Protein AF-A0AAD9Q0C4-F1 (afdb_monomer_lite)

Organism: Acropora cervicornis (NCBI:txid6130)

Structure (mmCIF, N/CA/C/O backbone):
data_AF-A0AAD9Q0C4-F1
#
_entry.id   AF-A0AAD9Q0C4-F1
#
loop_
_atom_site.group_PDB
_atom_site.id
_atom_site.type_symbol
_atom_site.label_atom_id
_atom_site.label_alt_id
_atom_site.label_comp_id
_atom_site.label_asym_id
_atom_site.label_entity_id
_atom_site.label_seq_id
_atom_site.pdbx_PDB_ins_code
_atom_site.Cartn_x
_atom_site.Cartn_y
_atom_site.Cartn_z
_atom_site.occupancy
_atom_site.B_iso_or_equiv
_atom_site.auth_seq_id
_atom_site.auth_comp_id
_atom_site.auth_asym_id
_atom_site.auth_atom_id
_atom_site.pdbx_PDB_model_num
ATOM 1 N N . MET A 1 1 ? -3.197 3.616 22.977 1.00 50.38 1 MET A N 1
ATOM 2 C CA . MET A 1 1 ? -3.323 2.957 21.658 1.00 50.38 1 MET A CA 1
ATOM 3 C C . MET A 1 1 ? -4.594 3.461 20.999 1.00 50.38 1 MET A C 1
ATOM 5 O O . MET A 1 1 ? -5.631 3.455 21.653 1.00 50.38 1 MET A O 1
ATOM 9 N N . GLY A 1 2 ? -4.504 3.988 19.777 1.00 63.44 2 GLY A N 1
ATOM 10 C CA . GLY A 1 2 ? -5.682 4.423 19.022 1.00 63.44 2 GLY A CA 1
ATOM 11 C C . GLY A 1 2 ? -6.543 3.229 18.605 1.00 63.44 2 GLY A C 1
ATOM 12 O O . GLY A 1 2 ? -6.036 2.123 18.444 1.00 63.44 2 GLY A O 1
ATOM 13 N N . SER A 1 3 ? -7.851 3.437 18.451 1.00 87.12 3 SER A N 1
ATOM 14 C CA . SER A 1 3 ? -8.730 2.419 17.864 1.00 87.12 3 SER A CA 1
ATOM 15 C C . SER A 1 3 ? -8.379 2.214 16.386 1.00 87.12 3 SER A C 1
ATOM 17 O O . SER A 1 3 ? -8.189 3.198 15.671 1.00 87.12 3 SER A O 1
ATOM 19 N N . ILE A 1 4 ? -8.364 0.961 15.912 1.00 87.06 4 ILE A N 1
ATOM 20 C CA . ILE A 1 4 ? -8.174 0.605 14.490 1.00 87.06 4 ILE A CA 1
ATOM 21 C C . ILE A 1 4 ? -9.147 1.379 13.596 1.00 87.06 4 ILE A C 1
ATOM 23 O O . ILE A 1 4 ? -8.756 1.915 12.562 1.00 87.06 4 ILE A O 1
ATOM 27 N N . ALA A 1 5 ? -10.395 1.536 14.042 1.00 87.31 5 ALA A N 1
ATOM 28 C CA . ALA A 1 5 ? -11.401 2.292 13.307 1.00 87.31 5 ALA A CA 1
ATOM 29 C C . ALA A 1 5 ? -11.032 3.775 13.143 1.00 87.31 5 ALA A C 1
ATOM 31 O O . ALA A 1 5 ? -11.333 4.362 12.107 1.00 87.31 5 ALA A O 1
ATOM 32 N N . LYS A 1 6 ? -10.371 4.374 14.144 1.00 89.50 6 LYS A N 1
ATOM 33 C CA . LYS A 1 6 ? -9.888 5.755 14.057 1.00 89.50 6 LYS A CA 1
ATOM 34 C C . LYS A 1 6 ? -8.706 5.852 13.094 1.00 89.50 6 LYS A C 1
ATOM 36 O O . LYS A 1 6 ? -8.741 6.681 12.201 1.00 89.50 6 LYS A O 1
ATOM 41 N N . ALA A 1 7 ? -7.721 4.965 13.218 1.00 90.56 7 ALA A N 1
ATOM 42 C CA . ALA A 1 7 ? -6.550 4.973 12.344 1.00 90.56 7 ALA A CA 1
ATOM 43 C C . ALA A 1 7 ? -6.904 4.793 10.861 1.00 90.56 7 ALA A C 1
ATOM 45 O O . ALA A 1 7 ? -6.341 5.470 10.008 1.00 90.56 7 ALA A O 1
ATOM 46 N N . MET A 1 8 ? -7.874 3.929 10.548 1.00 90.19 8 MET A N 1
ATOM 47 C CA . MET A 1 8 ? -8.378 3.786 9.179 1.00 90.19 8 MET A CA 1
ATOM 48 C C . MET A 1 8 ? -9.077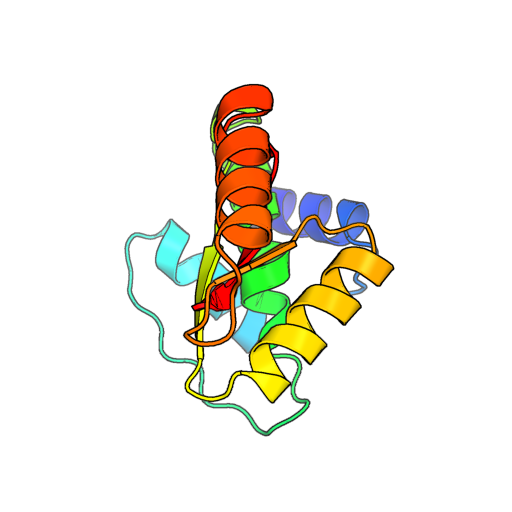 5.048 8.680 1.00 90.19 8 MET A C 1
ATOM 50 O O . MET A 1 8 ? -8.939 5.399 7.514 1.00 90.19 8 MET A O 1
ATOM 54 N N . LYS A 1 9 ? -9.831 5.728 9.549 1.00 90.50 9 LYS A N 1
ATOM 55 C CA . LYS A 1 9 ? -10.489 6.986 9.197 1.00 90.50 9 LYS A CA 1
ATOM 56 C C . LYS A 1 9 ? -9.457 8.078 8.905 1.00 90.50 9 LYS A C 1
ATOM 58 O O . LYS A 1 9 ? -9.539 8.712 7.860 1.00 90.50 9 LYS A O 1
ATOM 63 N N . ASP A 1 10 ? -8.468 8.227 9.779 1.00 89.94 10 ASP A N 1
ATOM 64 C CA . ASP A 1 10 ? -7.387 9.201 9.620 1.00 89.94 10 ASP A CA 1
ATOM 65 C C . ASP A 1 10 ? -6.584 8.909 8.329 1.00 89.94 10 ASP A C 1
ATOM 67 O O . ASP A 1 10 ? -6.292 9.814 7.548 1.00 89.94 10 ASP A O 1
ATOM 71 N N . ALA A 1 11 ? -6.334 7.628 8.024 1.00 88.50 11 ALA A N 1
ATOM 72 C CA . ALA A 1 11 ? -5.690 7.210 6.779 1.00 88.50 11 ALA A CA 1
ATOM 73 C C . ALA A 1 11 ? -6.528 7.534 5.525 1.00 88.50 11 ALA A C 1
ATOM 75 O O . ALA A 1 11 ? -5.971 7.941 4.503 1.00 88.50 11 ALA A O 1
ATOM 76 N N . LEU A 1 12 ? -7.855 7.354 5.573 1.00 89.81 12 LEU A N 1
ATOM 77 C CA . LEU A 1 12 ? -8.760 7.686 4.462 1.00 89.81 12 LEU A CA 1
ATOM 78 C C . LEU A 1 12 ? -8.741 9.189 4.163 1.00 89.81 12 LEU A C 1
ATOM 80 O O . LEU A 1 12 ? -8.645 9.582 3.000 1.00 89.81 12 LEU A O 1
ATOM 84 N N . GLU A 1 13 ? -8.754 10.015 5.211 1.00 87.06 13 GLU A N 1
ATOM 85 C CA . GLU A 1 13 ? -8.641 11.472 5.101 1.00 87.06 13 GLU A CA 1
ATOM 86 C C . GLU A 1 13 ? -7.288 11.880 4.493 1.00 87.06 13 GLU A C 1
ATOM 88 O O . GLU A 1 13 ? -7.251 12.677 3.556 1.00 87.06 13 GLU A O 1
ATOM 93 N N . ALA A 1 14 ? -6.182 11.274 4.941 1.00 82.25 14 ALA A N 1
ATOM 94 C CA . ALA A 1 14 ? -4.837 11.566 4.436 1.00 82.25 14 ALA A CA 1
ATOM 95 C C . ALA A 1 14 ? -4.616 11.165 2.963 1.00 82.25 14 ALA A C 1
ATOM 97 O O . ALA A 1 14 ? -3.756 11.728 2.287 1.00 82.25 14 ALA A O 1
ATOM 98 N N . THR A 1 15 ? -5.373 10.186 2.464 1.00 78.69 15 THR A N 1
ATOM 99 C CA . THR A 1 15 ? -5.232 9.627 1.105 1.00 78.69 15 THR A CA 1
ATOM 100 C C . THR A 1 15 ? -6.345 10.060 0.144 1.00 78.69 15 THR A C 1
ATOM 102 O O . THR A 1 15 ? -6.354 9.642 -1.022 1.00 78.69 15 THR A O 1
ATOM 105 N N . CYS A 1 16 ? -7.265 10.913 0.610 1.00 82.50 16 CYS A N 1
ATOM 106 C CA . CYS A 1 16 ? -8.436 11.395 -0.127 1.00 82.50 16 CYS A CA 1
ATOM 107 C C . CYS A 1 16 ? -9.347 10.267 -0.643 1.00 82.50 16 CYS A C 1
ATOM 109 O O . CYS A 1 16 ? -9.931 10.370 -1.725 1.00 82.50 16 CYS A O 1
ATOM 111 N N . TYR A 1 17 ? -9.465 9.182 0.120 1.00 84.19 17 TYR A N 1
ATOM 112 C CA . TYR A 1 17 ? -10.387 8.088 -0.164 1.00 84.19 17 TYR A CA 1
ATOM 113 C C . TYR A 1 17 ? -11.694 8.254 0.618 1.00 84.19 17 TYR A C 1
ATOM 115 O O . TYR A 1 17 ? -11.696 8.751 1.738 1.00 84.19 17 TYR A O 1
ATOM 123 N N . SER A 1 18 ? -12.820 7.843 0.027 1.00 85.50 18 SER A N 1
ATOM 124 C CA . SER A 1 18 ? -14.143 8.056 0.627 1.00 85.50 18 SER A CA 1
ATOM 125 C C . SER A 1 18 ? -14.429 7.092 1.778 1.00 85.50 18 SER A C 1
ATOM 127 O O . SER A 1 18 ? -14.661 7.510 2.907 1.00 85.50 18 SER A O 1
ATOM 129 N N . GLU A 1 19 ? -14.424 5.793 1.491 1.00 88.12 19 GLU A N 1
ATOM 130 C CA . GLU A 1 19 ? -14.756 4.743 2.449 1.00 88.12 19 GLU A CA 1
ATOM 131 C C . GLU A 1 19 ? -14.183 3.396 2.007 1.00 88.12 19 GLU A C 1
ATOM 133 O O . GLU A 1 19 ? -13.935 3.158 0.822 1.00 88.12 19 GLU A O 1
ATOM 138 N N . LEU A 1 20 ? -13.990 2.507 2.980 1.00 88.31 20 LEU A N 1
ATOM 139 C CA . LEU A 1 20 ? -13.630 1.115 2.741 1.00 88.31 20 LEU A CA 1
ATOM 140 C C . LEU A 1 20 ? -14.886 0.255 2.697 1.00 88.31 20 LEU A C 1
ATOM 142 O O . LEU A 1 20 ? -15.738 0.337 3.582 1.00 88.31 20 LEU A O 1
ATOM 146 N N . ARG A 1 21 ? -14.928 -0.654 1.730 1.00 90.69 21 ARG A N 1
ATOM 147 C CA . ARG A 1 21 ? -15.834 -1.802 1.756 1.00 90.69 21 ARG A CA 1
ATOM 148 C C . ARG A 1 21 ? -15.425 -2.771 2.867 1.00 90.69 21 ARG A C 1
ATOM 150 O O . ARG A 1 21 ? -14.270 -2.800 3.301 1.00 90.69 21 ARG A O 1
ATOM 157 N N . ASP A 1 22 ? -16.360 -3.612 3.295 1.00 89.69 22 ASP A N 1
ATOM 158 C CA . ASP A 1 22 ? -16.138 -4.568 4.386 1.00 89.69 22 ASP A CA 1
ATOM 159 C C . ASP A 1 22 ? -14.988 -5.549 4.121 1.00 89.69 22 ASP A C 1
ATOM 161 O O . ASP A 1 22 ? -14.227 -5.881 5.029 1.00 89.69 22 ASP A O 1
ATOM 165 N N . ASP A 1 23 ? -14.848 -6.025 2.886 1.00 89.94 23 ASP A N 1
ATOM 166 C CA . ASP A 1 23 ? -13.771 -6.927 2.474 1.00 89.94 23 ASP A CA 1
ATOM 167 C C . ASP A 1 23 ? -12.401 -6.235 2.519 1.00 89.94 23 ASP A C 1
ATOM 169 O O . ASP A 1 23 ? -11.427 -6.809 3.010 1.00 89.94 23 ASP A O 1
ATOM 173 N N . GLN A 1 24 ? -12.333 -4.977 2.083 1.00 91.56 24 GLN A N 1
ATOM 174 C CA . GLN A 1 24 ? -11.123 -4.158 2.144 1.00 91.56 24 GLN A CA 1
ATOM 175 C C . GLN A 1 24 ? -10.707 -3.872 3.590 1.00 91.56 24 GLN A C 1
ATOM 177 O O . GLN A 1 24 ? -9.543 -4.055 3.944 1.00 91.56 24 GLN A O 1
ATOM 182 N N . ARG A 1 25 ? -11.665 -3.493 4.446 1.00 91.56 25 ARG A N 1
ATOM 183 C CA . ARG A 1 25 ? -11.438 -3.271 5.880 1.00 91.56 25 ARG A CA 1
ATOM 184 C C . ARG A 1 25 ? -10.873 -4.525 6.546 1.00 91.56 25 ARG A C 1
ATOM 186 O O . ARG A 1 25 ? -9.804 -4.461 7.146 1.00 91.56 25 ARG A O 1
ATOM 193 N N . LYS A 1 26 ? -11.532 -5.675 6.375 1.00 91.31 26 LYS A N 1
ATOM 194 C CA . LYS A 1 26 ? -11.076 -6.960 6.937 1.00 91.31 26 LYS A CA 1
ATOM 195 C C . LYS A 1 26 ? -9.676 -7.344 6.454 1.00 91.31 26 LYS A C 1
ATOM 197 O O . LYS A 1 26 ? -8.900 -7.910 7.218 1.00 91.31 26 LYS A O 1
ATOM 202 N N . THR A 1 27 ? -9.348 -7.008 5.206 1.00 92.56 27 THR A N 1
ATOM 203 C CA . THR A 1 27 ? -8.018 -7.248 4.628 1.00 92.56 27 THR A CA 1
ATOM 204 C C . THR A 1 27 ? -6.929 -6.434 5.329 1.00 92.56 27 THR A C 1
ATOM 206 O O . THR A 1 27 ? -5.835 -6.945 5.527 1.00 92.56 27 THR A O 1
ATOM 209 N N . ILE A 1 28 ? -7.217 -5.203 5.758 1.00 91.50 28 ILE A N 1
ATOM 210 C CA . ILE A 1 28 ? -6.255 -4.376 6.505 1.00 91.50 28 ILE A CA 1
ATOM 211 C C . ILE A 1 28 ? -6.213 -4.779 7.995 1.00 91.50 28 ILE A C 1
ATOM 213 O O . ILE A 1 28 ? -5.152 -4.754 8.615 1.00 91.50 28 ILE A O 1
ATOM 217 N N . GLU A 1 29 ? -7.345 -5.188 8.580 1.00 91.75 29 GLU A N 1
ATOM 218 C CA . GLU A 1 29 ? -7.444 -5.593 9.996 1.00 91.75 29 GLU A CA 1
ATOM 219 C C . GLU A 1 29 ? -6.735 -6.917 10.315 1.00 91.75 29 GLU A C 1
ATOM 221 O O . GLU A 1 29 ? -6.218 -7.094 11.423 1.00 91.75 29 GLU A O 1
ATOM 226 N N . ALA A 1 30 ? -6.710 -7.861 9.371 1.00 92.25 30 ALA A N 1
ATOM 227 C CA . ALA A 1 30 ? -6.129 -9.181 9.600 1.00 92.25 30 ALA A CA 1
ATOM 228 C C . ALA A 1 30 ? -4.618 -9.122 9.927 1.00 92.25 30 ALA A C 1
ATOM 230 O O . ALA A 1 30 ? -4.246 -9.621 10.996 1.00 92.25 30 ALA A O 1
ATOM 231 N N . PRO A 1 31 ? -3.764 -8.433 9.139 1.00 88.75 31 PRO A N 1
ATOM 232 C CA . PRO A 1 31 ? -2.348 -8.262 9.468 1.00 88.75 31 PRO A CA 1
ATOM 233 C C . PRO A 1 31 ? -2.102 -7.536 10.797 1.00 88.75 31 PRO A C 1
ATOM 235 O O . PRO A 1 31 ? -1.189 -7.902 11.534 1.00 88.75 31 PRO A O 1
ATOM 238 N N . LEU A 1 32 ? -2.951 -6.565 11.163 1.00 86.25 32 LEU A N 1
ATOM 239 C CA . LEU A 1 32 ? -2.882 -5.879 12.466 1.00 86.25 32 LEU A CA 1
ATOM 240 C C . LEU A 1 32 ? -3.126 -6.824 13.651 1.00 86.25 32 LEU A C 1
ATOM 242 O O . LEU A 1 32 ? -2.698 -6.549 14.769 1.00 86.25 32 LEU A O 1
ATOM 246 N N . SER A 1 33 ? -3.807 -7.943 13.402 1.00 87.25 33 SER A N 1
ATOM 247 C CA . SER A 1 33 ? -4.071 -9.000 14.379 1.00 87.25 33 SER A CA 1
ATOM 248 C C . SER A 1 33 ? -3.087 -10.173 14.271 1.00 87.25 33 SER A C 1
ATOM 250 O O . SER A 1 33 ? -3.334 -11.218 14.874 1.00 87.25 33 SER A O 1
ATOM 252 N N . GLY A 1 34 ? -2.017 -10.041 13.477 1.00 87.94 34 GLY A N 1
ATOM 253 C CA . GLY A 1 34 ? -1.053 -11.114 13.217 1.00 87.94 34 GLY A CA 1
ATOM 254 C C . GLY A 1 34 ? -1.628 -12.280 12.407 1.00 87.94 34 GLY A C 1
ATOM 255 O O . GLY A 1 34 ? -1.181 -13.411 12.576 1.00 87.94 34 GLY A O 1
ATOM 256 N N . LYS A 1 35 ? -2.655 -12.033 11.583 1.00 92.50 35 LYS A N 1
ATOM 257 C CA . LYS A 1 35 ? -3.315 -13.051 10.755 1.00 92.50 35 LYS A CA 1
ATOM 258 C C . LYS A 1 35 ? -3.064 -12.806 9.274 1.00 92.50 35 LYS A C 1
ATOM 260 O O . LYS A 1 35 ? -3.165 -11.674 8.803 1.00 92.50 35 LYS A O 1
ATOM 265 N N . ASP A 1 36 ? -2.864 -13.893 8.541 1.00 92.38 36 ASP A N 1
ATOM 266 C CA . ASP A 1 36 ? -2.865 -13.870 7.083 1.00 92.38 36 ASP A CA 1
ATOM 267 C C . ASP A 1 36 ? -4.285 -13.683 6.538 1.00 92.38 36 ASP A C 1
ATOM 269 O O . ASP A 1 36 ? -5.278 -14.091 7.151 1.00 92.38 36 ASP A O 1
ATOM 273 N N . VAL A 1 37 ? -4.385 -13.078 5.355 1.00 91.25 37 VAL A N 1
ATOM 274 C CA . VAL A 1 37 ? -5.661 -12.839 4.681 1.00 91.25 37 VAL A CA 1
ATOM 275 C C . VAL A 1 37 ? -5.566 -13.130 3.194 1.00 91.25 37 VAL A C 1
ATOM 277 O O . VAL A 1 37 ? -4.617 -12.745 2.517 1.00 91.25 37 VAL A O 1
ATOM 280 N N . PHE A 1 38 ? -6.602 -13.784 2.675 1.00 91.19 38 PHE A N 1
ATOM 281 C CA . PHE A 1 38 ? -6.798 -13.981 1.249 1.00 91.19 38 PHE A CA 1
ATOM 282 C C . PHE A 1 38 ? -8.036 -13.212 0.791 1.00 91.19 38 PHE A C 1
ATOM 284 O O . PHE A 1 38 ? -9.162 -13.526 1.179 1.00 91.19 38 PHE A O 1
ATOM 291 N N . MET A 1 39 ? -7.831 -12.203 -0.056 1.00 88.25 39 MET A N 1
ATOM 292 C CA . MET A 1 39 ? -8.912 -11.405 -0.628 1.00 88.25 39 MET A CA 1
ATOM 293 C C . MET A 1 39 ? -9.201 -11.864 -2.060 1.00 88.25 39 MET A C 1
ATOM 295 O O . MET A 1 39 ? -8.477 -11.515 -2.997 1.00 88.25 39 MET A O 1
ATOM 299 N N . SER A 1 40 ? -10.320 -12.561 -2.263 1.00 88.12 40 SER A N 1
ATOM 300 C CA . SER A 1 40 ? -10.871 -12.828 -3.599 1.00 88.12 40 SER A CA 1
ATOM 301 C C . SER A 1 40 ? -11.915 -11.773 -3.955 1.00 88.12 40 SER A C 1
ATOM 303 O O . SER A 1 40 ? -12.833 -11.515 -3.190 1.00 88.12 40 SER A O 1
ATOM 305 N N . ALA A 1 41 ? -11.735 -11.105 -5.092 1.00 83.31 41 ALA A N 1
ATOM 306 C CA . ALA A 1 41 ? -12.615 -10.038 -5.564 1.00 83.31 41 ALA A CA 1
ATOM 307 C C . ALA A 1 41 ? -12.397 -9.846 -7.074 1.00 83.31 41 ALA A C 1
ATOM 309 O O . ALA A 1 41 ? -11.297 -10.131 -7.556 1.00 83.31 41 ALA A O 1
ATOM 310 N N . PRO A 1 42 ? -13.391 -9.350 -7.822 1.00 81.25 42 PRO A N 1
ATOM 311 C CA . PRO A 1 42 ? -13.231 -9.061 -9.243 1.00 81.25 42 PRO A CA 1
ATOM 312 C C . PRO A 1 42 ? -12.136 -8.021 -9.520 1.00 81.25 42 PRO A C 1
ATOM 314 O O . PRO A 1 42 ? -11.823 -7.172 -8.678 1.00 81.25 42 PRO A O 1
ATOM 317 N N . THR A 1 43 ? -11.590 -8.027 -10.736 1.00 73.94 43 THR A N 1
ATOM 318 C CA . THR A 1 43 ? -10.775 -6.912 -11.240 1.00 73.94 43 THR A CA 1
ATOM 319 C C . THR A 1 43 ? -11.565 -5.608 -11.098 1.00 73.94 43 THR A C 1
ATOM 321 O O . THR A 1 43 ? -12.780 -5.598 -11.287 1.00 73.94 43 THR A O 1
ATOM 324 N N . ARG A 1 44 ? -10.894 -4.503 -10.742 1.00 70.31 44 ARG A N 1
ATOM 325 C CA . ARG A 1 44 ? -11.521 -3.187 -10.488 1.00 70.31 44 ARG A CA 1
ATOM 326 C C . ARG A 1 44 ? -12.400 -3.107 -9.223 1.00 70.31 44 ARG A C 1
ATOM 328 O O . ARG A 1 44 ? -12.940 -2.047 -8.936 1.00 70.31 44 ARG A O 1
ATOM 335 N N . ALA A 1 45 ? -12.470 -4.152 -8.392 1.00 75.94 45 ALA A N 1
ATOM 336 C CA . ALA A 1 45 ? -13.162 -4.095 -7.095 1.00 75.94 45 ALA A CA 1
ATOM 337 C C . ALA A 1 45 ? -12.439 -3.250 -6.023 1.00 75.94 45 ALA A C 1
ATOM 339 O O . ALA A 1 45 ? -12.886 -3.201 -4.882 1.00 75.94 45 ALA A O 1
ATOM 340 N N . GLY A 1 46 ? -11.329 -2.592 -6.374 1.00 76.19 46 GLY A N 1
ATOM 341 C CA . GLY A 1 46 ? -10.558 -1.773 -5.442 1.00 76.19 46 GLY A CA 1
ATOM 342 C C . GLY A 1 46 ? -9.649 -2.592 -4.530 1.00 76.19 46 GLY A C 1
ATOM 343 O O . GLY A 1 46 ? -9.425 -2.196 -3.395 1.00 76.19 46 GLY A O 1
ATOM 344 N N . LYS A 1 47 ? -9.116 -3.728 -4.999 1.00 82.69 47 LYS A N 1
ATOM 345 C CA . LYS A 1 47 ? -8.090 -4.481 -4.254 1.00 82.69 47 LYS A CA 1
ATOM 346 C C . LYS A 1 47 ? -6.885 -3.612 -3.913 1.00 82.69 47 LYS A C 1
ATOM 348 O O . LYS A 1 47 ? -6.367 -3.719 -2.817 1.00 82.69 47 LYS A O 1
ATOM 353 N N . SER A 1 48 ? -6.483 -2.730 -4.828 1.00 82.56 48 SER A N 1
ATOM 354 C CA . SER A 1 48 ? -5.302 -1.892 -4.634 1.00 82.56 48 SER A CA 1
ATOM 355 C C . SER A 1 48 ? -5.399 -0.947 -3.449 1.00 82.56 48 SER A C 1
ATOM 357 O O . SER A 1 48 ? -4.428 -0.752 -2.729 1.00 82.56 48 SER A O 1
ATOM 359 N N . LEU A 1 49 ? -6.612 -0.481 -3.155 1.00 85.81 49 LEU A N 1
ATOM 360 C CA . LEU A 1 49 ? -6.879 0.377 -2.009 1.00 85.81 49 LEU A CA 1
ATOM 361 C C . LEU A 1 49 ? -6.368 -0.221 -0.686 1.00 85.81 49 LEU A C 1
ATOM 363 O O . LEU A 1 49 ? -5.942 0.528 0.187 1.00 85.81 49 LEU A O 1
ATOM 367 N N . THR A 1 50 ? -6.381 -1.550 -0.523 1.00 87.88 50 THR A N 1
ATOM 368 C CA . THR A 1 50 ? -5.979 -2.173 0.747 1.00 87.88 50 THR A CA 1
ATOM 369 C C . THR A 1 50 ? -4.488 -2.022 1.014 1.00 87.88 50 THR A C 1
ATOM 371 O O . THR A 1 50 ? -4.117 -1.598 2.105 1.00 87.88 50 THR A O 1
ATOM 374 N N . PHE A 1 51 ? -3.631 -2.298 0.028 1.00 82.69 51 PHE A N 1
ATOM 375 C CA . PHE A 1 51 ? -2.183 -2.136 0.179 1.00 82.69 51 PHE A CA 1
ATOM 376 C C . PHE A 1 51 ? -1.735 -0.674 0.131 1.00 82.69 51 PHE A C 1
ATOM 378 O O . PHE A 1 51 ? -0.701 -0.333 0.695 1.00 82.69 51 PHE A O 1
ATOM 385 N N . GLU A 1 52 ? -2.523 0.198 -0.494 1.00 84.81 52 GLU A N 1
ATOM 386 C CA . GLU A 1 52 ? -2.268 1.638 -0.504 1.00 84.81 52 GLU A CA 1
ATOM 387 C C . GLU A 1 52 ? -2.559 2.299 0.844 1.00 84.81 52 GLU A C 1
ATOM 389 O O . GLU A 1 52 ? -1.806 3.165 1.280 1.00 84.81 52 GLU A O 1
ATOM 394 N N . LEU A 1 53 ? -3.644 1.895 1.512 1.00 87.75 53 LEU A N 1
ATOM 395 C CA . LEU A 1 53 ? -4.087 2.488 2.776 1.00 87.75 53 LEU A CA 1
ATOM 396 C C . LEU A 1 53 ? -3.434 1.839 4.006 1.00 87.75 53 LEU A C 1
ATOM 398 O O . LEU A 1 53 ? -3.289 2.484 5.049 1.00 87.75 53 LEU A O 1
ATOM 402 N N . ALA A 1 54 ? -3.037 0.568 3.899 1.00 88.69 54 ALA A N 1
ATOM 403 C CA . ALA A 1 54 ? -2.387 -0.173 4.975 1.00 88.69 54 ALA A CA 1
ATOM 404 C C . ALA A 1 54 ? -1.202 0.570 5.625 1.00 88.69 54 ALA A C 1
ATOM 406 O O . ALA A 1 54 ? -1.248 0.729 6.844 1.00 88.69 54 ALA A O 1
ATOM 407 N N . PRO A 1 55 ? -0.189 1.097 4.904 1.00 87.12 55 PRO A N 1
ATOM 408 C CA . PRO A 1 55 ? 0.970 1.713 5.554 1.00 87.12 55 PRO A CA 1
ATOM 409 C C . PRO A 1 55 ? 0.575 2.936 6.395 1.00 87.12 55 PRO A C 1
ATOM 411 O O . PRO A 1 55 ? 1.034 3.082 7.523 1.00 87.12 55 PRO A O 1
ATOM 414 N N . TYR A 1 56 ? -0.368 3.752 5.917 1.00 86.50 56 TYR A N 1
ATOM 415 C CA . TYR A 1 56 ? -0.901 4.889 6.675 1.00 86.50 56 TYR A CA 1
ATOM 416 C C . TYR A 1 56 ? -1.673 4.440 7.919 1.00 86.50 56 TYR A C 1
ATOM 418 O O . TYR A 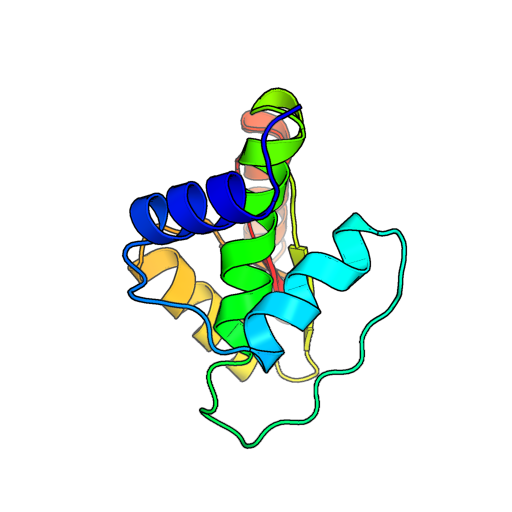1 56 ? -1.515 5.010 8.995 1.00 86.50 56 TYR A O 1
ATOM 426 N N . THR A 1 57 ? -2.480 3.383 7.798 1.00 89.00 57 THR A N 1
ATOM 427 C CA . THR A 1 57 ? -3.223 2.822 8.938 1.00 89.00 57 THR A CA 1
ATOM 428 C C . THR A 1 57 ? -2.267 2.313 10.021 1.00 89.00 57 THR A C 1
ATOM 430 O O . THR A 1 57 ? -2.503 2.534 11.209 1.00 89.00 57 THR A O 1
ATOM 433 N N . PHE A 1 58 ? -1.173 1.661 9.623 1.00 88.44 58 PHE A N 1
ATOM 434 C CA . PHE A 1 58 ? -0.136 1.188 10.539 1.00 88.44 58 PHE A CA 1
ATOM 435 C C . PHE A 1 58 ? 0.611 2.358 11.196 1.00 88.44 58 PHE A C 1
ATOM 437 O O . PHE A 1 58 ? 0.736 2.369 12.420 1.00 88.44 58 PHE A O 1
ATOM 444 N N . ASP A 1 59 ? 1.015 3.375 10.430 1.00 86.06 59 ASP A N 1
ATOM 445 C CA . ASP A 1 59 ? 1.662 4.584 10.964 1.00 86.06 59 ASP A CA 1
ATOM 446 C C . ASP A 1 59 ? 0.769 5.286 12.010 1.00 86.06 59 ASP A C 1
ATOM 448 O O . ASP A 1 59 ? 1.237 5.658 13.086 1.00 86.06 59 ASP A O 1
ATOM 452 N N . HIS A 1 60 ? -0.544 5.392 11.774 1.00 85.94 60 HIS A N 1
ATOM 453 C CA . HIS A 1 60 ? -1.475 5.972 12.752 1.00 85.94 60 HIS A CA 1
ATOM 454 C C . HIS A 1 60 ? -1.655 5.123 14.025 1.00 85.94 60 HIS A C 1
ATOM 456 O O . HIS A 1 60 ? -1.945 5.671 15.093 1.00 85.94 60 HIS A O 1
ATOM 462 N N . LEU A 1 61 ? -1.505 3.796 13.945 1.00 85.25 61 LEU A N 1
ATOM 463 C CA . LEU A 1 61 ? -1.672 2.895 15.094 1.00 85.25 61 LEU A CA 1
ATOM 464 C C . LEU A 1 61 ? -0.419 2.767 15.952 1.00 85.25 61 LEU A C 1
ATOM 466 O O . LEU A 1 61 ? -0.517 2.756 17.183 1.00 85.25 61 LEU A O 1
ATOM 470 N N . PHE A 1 62 ? 0.735 2.656 15.303 1.00 83.44 62 PHE A N 1
ATOM 471 C CA . PHE A 1 62 ? 2.017 2.387 15.948 1.00 83.44 62 PHE A CA 1
ATOM 472 C C . PHE A 1 62 ? 2.880 3.651 16.103 1.00 83.44 62 PHE A C 1
ATOM 474 O O . PHE A 1 62 ? 3.921 3.604 16.757 1.00 83.44 62 PHE A O 1
ATOM 481 N N . GLY A 1 63 ? 2.410 4.790 15.583 1.00 78.00 63 GLY A N 1
ATOM 482 C CA . GLY A 1 63 ? 3.082 6.088 15.603 1.00 78.00 63 GLY A CA 1
ATOM 483 C C . GLY A 1 63 ? 3.891 6.343 14.330 1.00 78.00 63 GLY A C 1
ATOM 484 O O . GLY A 1 63 ? 4.342 5.410 13.671 1.00 78.00 63 GLY A O 1
ATOM 485 N N . GLU A 1 64 ? 4.136 7.619 14.012 1.00 66.75 64 GLU A N 1
ATOM 486 C CA . GLU A 1 64 ? 4.864 8.040 12.796 1.00 66.75 64 GLU A CA 1
ATOM 487 C C . GLU A 1 64 ? 6.299 7.489 12.712 1.00 66.75 64 GLU A C 1
ATOM 489 O O . GLU A 1 64 ? 6.881 7.423 11.634 1.00 66.75 64 GLU A O 1
ATOM 494 N N . ALA A 1 65 ? 6.866 7.037 13.834 1.00 64.44 65 ALA A N 1
ATOM 495 C CA . ALA A 1 65 ? 8.159 6.360 13.863 1.00 64.44 65 ALA A CA 1
ATOM 496 C C . ALA A 1 65 ? 8.130 4.950 13.236 1.00 64.44 65 ALA A C 1
ATOM 498 O O . ALA A 1 65 ? 9.192 4.408 12.933 1.00 64.44 65 ALA A O 1
ATOM 499 N N . CYS A 1 66 ? 6.945 4.352 13.050 1.00 71.25 66 CYS A N 1
ATOM 500 C CA . CYS A 1 66 ? 6.786 3.003 12.507 1.00 71.25 66 CYS A CA 1
ATOM 501 C C . CYS A 1 66 ? 7.219 2.921 11.037 1.00 71.25 66 CYS A C 1
ATOM 503 O O . CYS A 1 66 ? 7.810 1.915 10.649 1.00 71.25 66 CYS A O 1
ATOM 505 N N . ASN A 1 67 ? 7.003 3.993 10.259 1.00 77.38 67 ASN A N 1
ATOM 506 C CA . ASN A 1 67 ? 7.373 4.090 8.845 1.00 77.38 67 ASN A CA 1
ATOM 507 C C . ASN A 1 67 ? 7.006 2.825 8.061 1.00 77.38 67 ASN A C 1
ATOM 509 O O . ASN A 1 67 ? 7.850 2.222 7.396 1.00 77.38 67 ASN A O 1
ATOM 513 N N . ALA A 1 68 ? 5.747 2.411 8.179 1.00 83.19 68 ALA A N 1
ATOM 514 C CA . ALA A 1 68 ? 5.258 1.189 7.577 1.00 83.19 68 ALA A CA 1
ATOM 515 C C . ALA A 1 68 ? 5.359 1.240 6.047 1.00 83.19 68 ALA A C 1
ATOM 517 O O . ALA A 1 68 ? 5.131 2.272 5.404 1.00 83.19 68 ALA A O 1
ATOM 518 N N . ILE A 1 69 ? 5.670 0.080 5.471 1.00 83.94 69 ILE A N 1
ATOM 519 C CA . ILE A 1 69 ? 5.794 -0.132 4.030 1.00 83.94 69 ILE A CA 1
ATOM 520 C C . ILE A 1 69 ? 4.978 -1.346 3.655 1.00 83.94 69 ILE A C 1
ATOM 522 O O . ILE A 1 69 ? 4.913 -2.319 4.408 1.00 83.94 69 ILE A O 1
ATOM 526 N N . VAL A 1 70 ? 4.424 -1.315 2.450 1.00 86.81 70 VAL A N 1
ATOM 527 C CA . VAL A 1 70 ? 3.877 -2.508 1.822 1.00 86.81 70 VAL A CA 1
ATOM 528 C C . VAL A 1 70 ? 4.732 -2.920 0.634 1.00 86.81 70 VA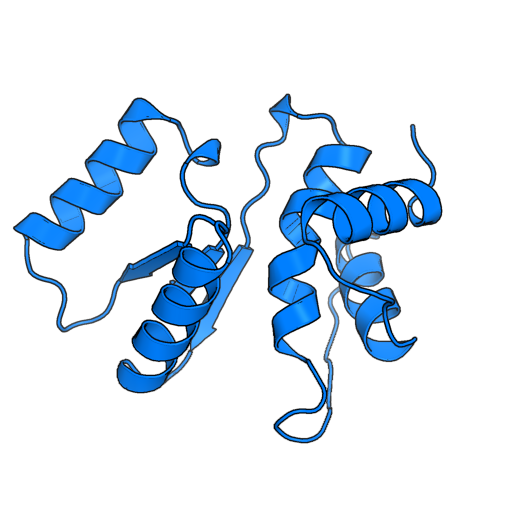L A C 1
ATOM 530 O O . VAL A 1 70 ? 4.996 -2.127 -0.271 1.00 86.81 70 VAL A O 1
ATOM 533 N N . PHE A 1 71 ? 5.147 -4.183 0.650 1.00 86.56 71 PHE A N 1
ATOM 534 C CA . PHE A 1 71 ? 5.793 -4.843 -0.474 1.00 86.56 71 PHE A CA 1
ATOM 535 C C . PHE A 1 71 ? 4.727 -5.585 -1.285 1.00 86.56 71 PHE A C 1
ATOM 537 O O . PHE A 1 71 ? 3.998 -6.423 -0.754 1.00 86.56 71 PHE A O 1
ATOM 544 N N . VAL A 1 72 ? 4.608 -5.244 -2.562 1.00 87.25 72 VAL A N 1
ATOM 545 C CA . VAL A 1 72 ? 3.599 -5.749 -3.490 1.00 87.25 72 VAL A CA 1
ATOM 546 C C . VAL A 1 72 ? 4.313 -6.568 -4.554 1.00 87.25 72 VAL A C 1
ATOM 548 O O . VAL A 1 72 ? 5.027 -6.017 -5.382 1.00 87.25 72 VAL A O 1
ATOM 551 N N . ILE A 1 73 ? 4.111 -7.884 -4.537 1.00 87.12 73 ILE A N 1
ATOM 552 C CA . ILE A 1 73 ? 4.696 -8.788 -5.533 1.00 87.12 73 ILE A CA 1
ATOM 553 C C . ILE A 1 73 ? 3.703 -8.961 -6.679 1.00 87.12 73 ILE A C 1
ATOM 555 O O . ILE A 1 73 ? 2.568 -9.392 -6.450 1.00 87.12 73 ILE A O 1
ATOM 559 N N . VAL A 1 74 ? 4.107 -8.638 -7.906 1.00 84.69 74 VAL A N 1
ATOM 560 C CA . VAL A 1 74 ? 3.271 -8.754 -9.105 1.00 84.69 74 VAL A CA 1
ATOM 561 C C . VAL A 1 74 ? 4.046 -9.358 -10.281 1.00 84.69 74 VAL A C 1
ATOM 563 O O . VAL A 1 74 ? 5.213 -9.070 -10.487 1.00 84.69 74 VAL A O 1
ATOM 566 N N . PRO A 1 75 ? 3.395 -10.173 -11.129 1.00 83.38 75 PRO A N 1
ATOM 567 C CA . PRO A 1 75 ? 4.099 -10.927 -12.169 1.00 83.38 75 PRO A CA 1
ATOM 568 C C . PRO A 1 75 ? 4.443 -10.123 -13.434 1.00 83.38 75 PRO A C 1
ATOM 570 O O . PRO A 1 75 ? 5.091 -10.657 -14.329 1.00 83.38 75 PRO A O 1
ATOM 573 N N . LEU A 1 76 ? 3.946 -8.890 -13.584 1.00 88.56 76 LEU A N 1
ATOM 574 C CA . LEU A 1 76 ? 4.040 -8.131 -14.836 1.00 88.56 76 LEU A CA 1
ATOM 575 C C . LEU A 1 76 ? 4.641 -6.745 -14.607 1.00 88.56 76 LEU A C 1
ATOM 577 O O . LEU A 1 76 ? 4.053 -5.918 -13.910 1.00 88.56 76 LEU A O 1
ATOM 581 N N . ILE A 1 77 ? 5.747 -6.456 -15.299 1.00 87.12 77 ILE A N 1
ATOM 582 C CA . ILE A 1 77 ? 6.431 -5.152 -15.262 1.00 87.12 77 ILE A CA 1
ATOM 583 C C . ILE A 1 77 ? 5.509 -4.009 -15.702 1.00 87.12 77 ILE A C 1
ATOM 585 O O . ILE A 1 77 ? 5.500 -2.946 -15.086 1.00 87.12 77 ILE A O 1
ATOM 589 N N . SER A 1 78 ? 4.691 -4.216 -16.737 1.00 87.62 78 SER A N 1
ATOM 590 C CA . SER A 1 78 ? 3.718 -3.205 -17.172 1.00 87.62 78 SER A CA 1
ATOM 591 C C . SER A 1 78 ? 2.736 -2.844 -16.055 1.00 87.62 78 SER A C 1
ATOM 593 O O . SER A 1 78 ? 2.483 -1.667 -15.815 1.00 87.62 78 SER A O 1
ATOM 595 N N . LEU A 1 79 ? 2.260 -3.845 -15.308 1.00 86.94 79 LEU A N 1
ATOM 596 C CA . LEU A 1 79 ? 1.357 -3.635 -14.182 1.00 86.94 79 LEU A CA 1
ATOM 597 C C . LEU A 1 79 ? 2.052 -2.908 -13.021 1.00 86.94 79 LEU A C 1
ATOM 599 O O . LEU A 1 79 ? 1.433 -2.046 -12.401 1.00 86.94 79 LEU A O 1
ATOM 603 N N . MET A 1 80 ? 3.327 -3.213 -12.751 1.00 88.88 80 MET A N 1
ATOM 604 C CA . MET A 1 80 ? 4.127 -2.470 -11.766 1.00 88.88 80 MET A CA 1
ATOM 605 C C . MET A 1 80 ? 4.204 -0.986 -12.107 1.00 88.88 80 MET A C 1
ATOM 607 O O . MET A 1 80 ? 3.923 -0.137 -11.260 1.00 88.88 80 MET A O 1
ATOM 611 N N . LYS A 1 81 ? 4.560 -0.672 -13.357 1.00 88.56 81 LYS A N 1
ATOM 612 C CA . LYS A 1 81 ? 4.706 0.708 -13.835 1.00 88.56 81 LYS A CA 1
ATOM 613 C C . LYS A 1 81 ? 3.398 1.480 -13.726 1.00 88.56 81 LYS A C 1
ATOM 615 O O . LYS A 1 81 ? 3.405 2.599 -13.214 1.00 88.56 81 LYS A O 1
ATOM 620 N N . ASP A 1 82 ? 2.287 0.872 -14.135 1.00 88.31 82 ASP A N 1
ATOM 621 C CA . ASP A 1 82 ? 0.961 1.487 -14.046 1.00 88.31 82 ASP A CA 1
ATOM 622 C C . ASP A 1 82 ? 0.571 1.779 -12.589 1.00 88.31 82 ASP A C 1
ATOM 624 O O . ASP A 1 82 ? 0.087 2.871 -12.277 1.00 88.31 82 ASP A O 1
ATOM 628 N N . GLN A 1 83 ? 0.826 0.837 -11.672 1.00 85.69 83 GLN A N 1
ATOM 629 C CA . GLN A 1 83 ? 0.552 1.026 -10.246 1.00 85.69 83 GLN A CA 1
ATOM 630 C C . GLN A 1 83 ? 1.416 2.137 -9.649 1.00 85.69 83 GLN A C 1
ATOM 632 O O . GLN A 1 83 ? 0.879 3.074 -9.061 1.00 85.69 83 GLN A O 1
ATOM 637 N N . VAL A 1 84 ? 2.736 2.089 -9.838 1.00 88.62 84 VAL A N 1
ATOM 638 C CA . VAL A 1 84 ? 3.653 3.106 -9.303 1.00 88.62 84 VAL A CA 1
ATOM 639 C C . VAL A 1 84 ? 3.358 4.489 -9.881 1.00 88.62 84 VAL A C 1
ATOM 641 O O . VAL A 1 84 ? 3.370 5.473 -9.140 1.00 88.62 84 VAL A O 1
ATOM 644 N N . SER A 1 85 ? 3.044 4.584 -11.175 1.00 89.31 85 SER A N 1
ATOM 645 C CA . SER A 1 85 ? 2.645 5.844 -11.809 1.00 89.31 85 SER A CA 1
ATOM 646 C C . SER A 1 85 ? 1.376 6.418 -11.170 1.00 89.31 85 SER A C 1
ATOM 648 O O . SER A 1 85 ? 1.363 7.583 -10.772 1.00 89.31 85 SER A O 1
ATOM 650 N N . ASN A 1 86 ? 0.341 5.592 -10.981 1.00 86.00 86 ASN A N 1
ATOM 651 C CA . ASN A 1 86 ? -0.916 6.015 -10.365 1.00 86.00 86 ASN A CA 1
ATOM 652 C C . ASN A 1 86 ? -0.742 6.453 -8.899 1.00 86.00 86 ASN A C 1
ATOM 654 O O . ASN A 1 86 ? -1.336 7.442 -8.470 1.00 86.00 86 ASN A O 1
ATOM 658 N N . LEU A 1 87 ? 0.092 5.750 -8.129 1.00 84.44 87 LEU A N 1
ATOM 659 C CA . LEU A 1 87 ? 0.396 6.119 -6.744 1.00 84.44 87 LEU A CA 1
ATOM 660 C C . LEU A 1 87 ? 1.119 7.461 -6.671 1.00 84.44 87 LEU A C 1
ATOM 662 O O . LEU A 1 87 ? 0.676 8.359 -5.952 1.00 84.44 87 LEU A O 1
ATOM 666 N N . ASN A 1 88 ? 2.166 7.634 -7.479 1.00 87.31 88 ASN A N 1
ATOM 667 C CA . ASN A 1 88 ? 2.931 8.875 -7.514 1.00 87.31 88 ASN A CA 1
ATOM 668 C C . ASN A 1 88 ? 2.081 10.058 -8.001 1.00 87.31 88 ASN A C 1
ATOM 670 O O . ASN A 1 88 ? 2.176 11.142 -7.426 1.00 87.31 88 ASN A O 1
ATOM 674 N N . TYR A 1 89 ? 1.199 9.854 -8.990 1.00 86.31 89 TYR A N 1
ATOM 675 C CA . TYR A 1 89 ? 0.235 10.871 -9.437 1.00 86.31 89 TYR A CA 1
ATOM 676 C C . TYR A 1 89 ? -0.667 11.357 -8.294 1.00 86.31 89 TYR A C 1
ATOM 678 O O . TYR A 1 89 ? -1.019 12.532 -8.222 1.00 86.31 89 TYR A O 1
ATOM 686 N N . ARG A 1 90 ? -0.999 10.465 -7.359 1.00 78.75 90 ARG A N 1
ATOM 687 C CA . ARG A 1 90 ? -1.821 10.760 -6.180 1.00 78.75 90 ARG A CA 1
ATOM 688 C C . ARG A 1 90 ? -1.014 11.261 -4.977 1.00 78.75 90 ARG A C 1
ATOM 690 O O . ARG A 1 90 ? -1.574 11.415 -3.897 1.00 78.75 90 ARG A O 1
ATOM 697 N N . GLY A 1 91 ? 0.287 11.509 -5.142 1.00 79.19 91 GLY A N 1
ATOM 698 C CA . GLY A 1 91 ? 1.179 11.961 -4.070 1.00 79.19 91 GLY A CA 1
ATOM 699 C C . GLY A 1 91 ? 1.621 10.856 -3.103 1.00 79.19 91 GLY A C 1
ATOM 700 O O . GLY A 1 91 ? 2.306 11.141 -2.119 1.00 79.19 91 GLY A O 1
ATOM 701 N N . ILE A 1 92 ? 1.272 9.595 -3.378 1.00 80.12 92 ILE A N 1
ATOM 702 C CA . ILE A 1 92 ? 1.734 8.434 -2.616 1.00 80.12 92 ILE A CA 1
ATOM 703 C C . ILE A 1 92 ? 3.090 8.021 -3.184 1.00 80.12 92 ILE A C 1
ATOM 705 O O . ILE A 1 92 ? 3.193 7.596 -4.333 1.00 80.12 92 ILE A O 1
ATOM 709 N N . ARG A 1 93 ? 4.146 8.137 -2.376 1.00 83.31 93 ARG A N 1
ATOM 710 C CA . ARG A 1 93 ? 5.505 7.789 -2.807 1.00 83.31 93 ARG A CA 1
ATOM 711 C C . ARG A 1 93 ? 5.623 6.280 -3.015 1.00 83.31 93 ARG A C 1
ATOM 713 O O . ARG A 1 93 ? 5.617 5.530 -2.039 1.00 83.31 93 ARG A O 1
ATOM 720 N N . ALA A 1 94 ? 5.769 5.850 -4.262 1.00 86.38 94 ALA A N 1
ATOM 721 C CA . ALA A 1 94 ? 5.932 4.447 -4.628 1.00 86.38 94 ALA A CA 1
ATOM 722 C C . ALA A 1 94 ? 7.137 4.242 -5.552 1.00 86.38 94 ALA A C 1
ATOM 724 O O . ALA A 1 94 ? 7.567 5.154 -6.265 1.00 86.38 94 ALA A O 1
ATOM 725 N N . SER A 1 95 ? 7.708 3.042 -5.540 1.00 89.31 95 SER A N 1
ATOM 726 C CA . SER A 1 95 ? 8.810 2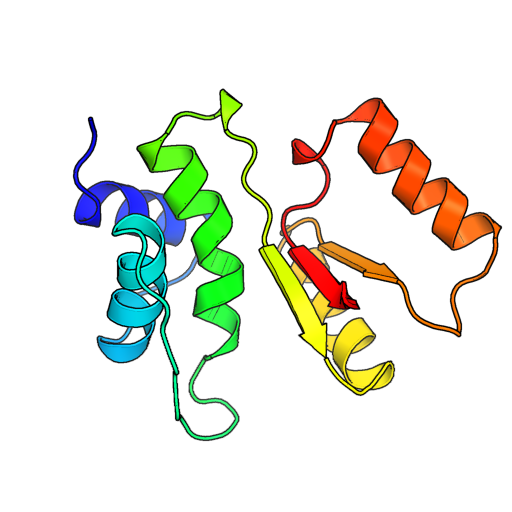.644 -6.427 1.00 89.31 95 SER A CA 1
ATOM 727 C C . SER A 1 95 ? 8.639 1.185 -6.848 1.00 89.31 95 SER A C 1
ATOM 729 O O . SER A 1 95 ? 7.961 0.428 -6.157 1.00 89.31 95 SER A O 1
ATOM 731 N N . TYR A 1 96 ? 9.211 0.795 -7.987 1.00 89.75 96 TYR A N 1
ATOM 732 C CA . TYR A 1 96 ? 9.251 -0.603 -8.416 1.00 89.75 96 TYR A CA 1
ATOM 733 C C . TYR A 1 96 ? 10.689 -1.017 -8.708 1.00 89.75 96 TYR A C 1
ATOM 735 O O . TYR A 1 96 ? 11.500 -0.167 -9.077 1.00 89.75 96 TYR A O 1
ATOM 743 N N . VAL A 1 97 ? 10.980 -2.307 -8.563 1.00 87.75 97 VAL A N 1
ATOM 744 C CA . VAL A 1 97 ? 12.219 -2.926 -9.038 1.00 87.75 97 VAL A CA 1
ATOM 745 C C . VAL A 1 97 ? 11.858 -4.160 -9.845 1.00 87.75 97 VAL A C 1
ATOM 747 O O . 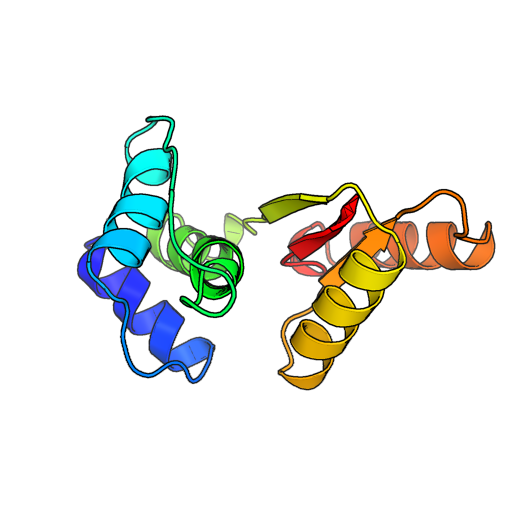VAL A 1 97 ? 11.330 -5.125 -9.298 1.00 87.75 97 VAL A O 1
ATOM 750 N N . GLY A 1 98 ? 12.159 -4.116 -11.139 1.00 86.38 98 GLY A N 1
ATOM 751 C CA . GLY A 1 98 ? 12.004 -5.237 -12.060 1.00 86.38 98 GLY A CA 1
ATOM 752 C C . GLY A 1 98 ? 13.280 -5.477 -12.859 1.00 86.38 98 GLY A C 1
ATOM 753 O O . GLY A 1 98 ? 14.233 -4.702 -12.777 1.00 86.38 98 GLY A O 1
ATOM 754 N N . ASP A 1 99 ? 13.274 -6.533 -13.669 1.00 85.31 99 ASP A N 1
ATOM 755 C CA . ASP A 1 99 ? 14.422 -6.930 -14.500 1.00 85.31 99 ASP A CA 1
ATOM 756 C C . ASP A 1 99 ? 14.831 -5.868 -15.539 1.00 85.31 99 ASP A C 1
ATOM 758 O O . ASP A 1 99 ? 15.921 -5.929 -16.101 1.00 85.31 99 ASP A O 1
ATOM 762 N N . ASP A 1 100 ? 13.958 -4.896 -15.817 1.00 88.88 100 ASP A N 1
ATOM 763 C CA . ASP A 1 100 ? 14.205 -3.791 -16.741 1.00 88.88 100 ASP A CA 1
ATOM 764 C C . ASP A 1 100 ? 14.765 -2.528 -16.065 1.00 88.88 100 ASP A C 1
ATOM 766 O O . ASP A 1 100 ? 14.941 -1.511 -16.740 1.00 88.88 100 ASP A O 1
ATOM 770 N N . CYS A 1 101 ? 15.027 -2.564 -14.754 1.00 87.00 101 CYS A N 1
ATOM 771 C CA . CYS A 1 101 ? 15.639 -1.445 -14.045 1.00 87.00 101 CYS A CA 1
ATOM 772 C C . CYS A 1 101 ? 17.116 -1.283 -14.430 1.00 87.00 101 CYS A C 1
ATOM 774 O O . CYS A 1 101 ? 17.906 -2.221 -14.326 1.00 87.00 101 CYS A O 1
ATOM 776 N N . SER A 1 102 ? 17.506 -0.068 -14.822 1.00 89.50 102 SER A N 1
ATOM 777 C CA . SER A 1 102 ? 18.919 0.280 -14.988 1.00 89.50 102 SER A CA 1
ATOM 778 C C . SER A 1 102 ? 19.631 0.400 -13.635 1.00 89.50 102 SER A C 1
ATOM 780 O O . SER A 1 102 ? 18.997 0.618 -12.599 1.00 89.50 102 SER A O 1
ATOM 782 N N . GLU A 1 103 ? 20.965 0.317 -13.643 1.00 89.69 103 GLU A N 1
ATOM 783 C CA . GLU A 1 103 ? 21.788 0.563 -12.448 1.00 89.69 103 GLU A CA 1
ATOM 784 C C . GLU A 1 103 ? 21.500 1.942 -11.837 1.00 89.69 103 GLU A C 1
ATOM 786 O O . GLU A 1 103 ? 21.310 2.049 -10.631 1.00 89.69 103 GLU A O 1
ATOM 791 N N . GLU A 1 104 ? 21.348 2.974 -12.671 1.00 88.81 104 GLU A N 1
ATOM 792 C CA . GLU A 1 104 ? 20.998 4.333 -12.238 1.00 88.81 104 GLU A CA 1
ATOM 793 C C . GLU A 1 104 ? 19.637 4.382 -11.522 1.00 88.81 104 GLU A C 1
ATOM 795 O O . GLU A 1 104 ? 19.506 5.000 -10.467 1.00 88.81 104 GLU A O 1
ATOM 800 N N . GLN A 1 105 ? 18.619 3.685 -12.044 1.00 86.94 105 GLN A N 1
ATOM 801 C CA . GLN A 1 105 ? 17.303 3.619 -11.399 1.00 86.94 105 GLN A CA 1
ATOM 802 C C . GLN A 1 105 ? 17.368 2.911 -10.044 1.00 86.94 105 GLN A C 1
ATOM 804 O O . GLN A 1 105 ? 16.704 3.327 -9.092 1.00 86.94 105 GLN A O 1
ATOM 809 N N . LEU A 1 106 ? 18.161 1.843 -9.951 1.00 87.12 106 LEU A N 1
ATOM 810 C CA . LEU A 1 106 ? 18.361 1.119 -8.704 1.00 87.12 106 LEU A CA 1
ATOM 811 C C . LEU A 1 106 ? 19.106 1.981 -7.677 1.00 87.12 106 LEU A C 1
ATOM 813 O O . LEU A 1 106 ? 18.681 2.055 -6.522 1.00 87.12 106 LEU A O 1
ATOM 817 N N . GLU A 1 107 ? 20.168 2.672 -8.091 1.00 88.38 107 GLU A N 1
ATOM 818 C CA . GLU A 1 107 ? 20.897 3.619 -7.244 1.00 88.38 107 GLU A CA 1
ATOM 819 C C . GLU A 1 107 ? 19.989 4.740 -6.736 1.00 88.38 107 GLU A C 1
ATOM 821 O O . GLU A 1 107 ? 20.026 5.065 -5.550 1.00 88.38 107 GLU A O 1
ATOM 826 N N . ASP A 1 108 ? 19.111 5.286 -7.577 1.00 86.56 108 ASP A N 1
ATOM 827 C CA . ASP A 1 108 ? 18.134 6.300 -7.177 1.00 86.56 108 ASP A CA 1
ATOM 828 C C . ASP A 1 108 ? 17.173 5.799 -6.090 1.00 86.56 108 ASP A C 1
ATOM 830 O O . ASP A 1 108 ? 16.884 6.511 -5.118 1.00 86.56 108 ASP A O 1
ATOM 834 N N . ILE A 1 109 ? 16.687 4.561 -6.219 1.00 85.31 109 ILE A N 1
ATOM 835 C CA . ILE A 1 109 ? 15.824 3.926 -5.216 1.00 85.31 109 ILE A CA 1
ATOM 836 C C . ILE A 1 109 ? 16.592 3.743 -3.903 1.00 85.31 109 ILE A C 1
ATOM 838 O O . ILE A 1 109 ? 16.100 4.137 -2.842 1.00 85.31 109 ILE A O 1
ATOM 842 N N . LEU A 1 110 ? 17.814 3.209 -3.964 1.00 84.56 110 LEU A N 1
ATOM 843 C CA . LEU A 1 110 ? 18.666 3.004 -2.791 1.00 84.56 110 LEU A CA 1
ATOM 844 C C . LEU A 1 110 ? 19.021 4.328 -2.105 1.00 84.56 110 LEU A C 1
ATOM 846 O O . LEU A 1 110 ? 18.948 4.433 -0.881 1.00 84.56 110 LEU A O 1
ATOM 850 N N . ASN A 1 111 ? 19.326 5.371 -2.875 1.00 85.19 111 ASN A N 1
ATOM 851 C CA . ASN A 1 111 ? 19.611 6.708 -2.363 1.00 85.19 111 ASN A CA 1
ATOM 852 C C . ASN A 1 111 ? 18.395 7.320 -1.659 1.00 85.19 111 ASN A C 1
ATOM 854 O O . ASN A 1 111 ? 18.542 7.944 -0.604 1.00 85.19 111 ASN A O 1
ATOM 858 N N . ARG A 1 112 ? 17.179 7.115 -2.184 1.00 80.38 112 ARG A N 1
ATOM 859 C CA . ARG A 1 112 ? 15.939 7.543 -1.511 1.00 80.38 112 ARG A CA 1
ATOM 860 C C . ARG A 1 112 ? 15.739 6.824 -0.182 1.00 80.38 112 ARG A C 1
ATOM 862 O O . ARG A 1 112 ? 15.432 7.491 0.807 1.00 80.38 112 ARG A O 1
ATOM 869 N N . ILE A 1 113 ? 15.952 5.507 -0.152 1.00 80.25 113 ILE A N 1
ATOM 870 C CA . ILE A 1 113 ? 15.863 4.705 1.075 1.00 80.25 113 ILE A CA 1
ATOM 871 C C . ILE A 1 113 ? 16.917 5.166 2.088 1.00 80.25 113 ILE A C 1
ATOM 873 O O . ILE A 1 113 ? 16.590 5.379 3.248 1.00 80.25 113 ILE A O 1
ATOM 877 N N . ASN A 1 114 ? 18.159 5.407 1.666 1.00 78.00 114 ASN A N 1
ATOM 878 C CA . ASN A 1 114 ? 19.224 5.874 2.558 1.00 78.00 114 ASN A CA 1
ATOM 879 C C . ASN A 1 114 ? 18.952 7.275 3.126 1.00 78.00 114 ASN A C 1
ATOM 881 O O . ASN A 1 114 ? 19.259 7.545 4.285 1.00 78.00 114 ASN A O 1
ATOM 885 N N . ARG A 1 115 ? 18.374 8.178 2.324 1.00 75.00 115 ARG A N 1
ATOM 886 C CA . ARG A 1 115 ? 18.180 9.585 2.705 1.00 75.00 115 ARG A CA 1
ATOM 887 C C . ARG A 1 115 ? 16.954 9.823 3.579 1.00 75.00 115 ARG A C 1
ATOM 889 O O . ARG A 1 115 ? 17.000 10.672 4.464 1.00 75.00 115 ARG A O 1
ATOM 896 N N . PHE A 1 116 ? 15.860 9.118 3.314 1.00 68.50 116 PHE A N 1
ATOM 897 C CA . PHE A 1 116 ? 14.589 9.316 4.017 1.00 68.50 116 PHE A CA 1
ATOM 898 C C . PHE A 1 116 ? 14.223 8.121 4.898 1.00 68.50 116 PHE A C 1
ATOM 900 O O . PHE A 1 116 ? 13.150 8.090 5.497 1.00 68.50 116 PHE A O 1
ATOM 907 N N . GLY A 1 117 ? 15.087 7.110 4.973 1.00 64.12 117 GLY A N 1
ATOM 908 C CA . GLY A 1 117 ? 14.671 5.796 5.424 1.00 64.12 117 GLY A CA 1
ATOM 909 C C . GLY A 1 117 ? 13.579 5.227 4.515 1.00 64.12 117 GLY A C 1
ATOM 910 O O . GLY A 1 117 ? 13.141 5.802 3.514 1.00 64.12 117 GLY A O 1
ATOM 911 N N . TRP A 1 118 ? 13.042 4.110 4.958 1.00 63.38 118 TRP A N 1
ATOM 912 C CA . TRP A 1 118 ? 11.838 3.496 4.420 1.00 63.38 118 TRP A CA 1
ATOM 913 C C . TRP A 1 118 ? 10.593 4.413 4.440 1.00 63.38 118 TRP A C 1
ATOM 915 O O . TRP A 1 118 ? 9.668 4.207 3.665 1.00 63.38 118 TRP A O 1
ATOM 925 N N . SER A 1 119 ? 10.606 5.512 5.208 1.00 56.47 119 SER A N 1
ATOM 926 C CA . SER A 1 119 ? 9.558 6.551 5.171 1.00 56.47 119 SER A CA 1
ATOM 927 C C . SER A 1 119 ? 9.419 7.244 3.802 1.00 56.47 119 SER A C 1
ATOM 929 O O . SER A 1 119 ? 8.375 7.827 3.478 1.00 56.47 119 SER A O 1
ATOM 931 N N . GLY A 1 120 ? 10.472 7.185 2.977 1.00 55.81 120 GLY A N 1
ATOM 932 C CA . GLY A 1 120 ? 10.507 7.745 1.631 1.00 55.81 120 GLY A CA 1
ATOM 933 C C . GLY A 1 120 ? 9.685 6.964 0.603 1.00 55.81 120 GLY A C 1
ATOM 934 O O . GLY A 1 120 ? 9.315 7.552 -0.409 1.00 55.81 120 GLY A O 1
ATOM 935 N N . ILE A 1 121 ? 9.356 5.692 0.858 1.00 58.47 121 ILE A N 1
ATOM 936 C CA . ILE A 1 121 ? 8.638 4.804 -0.071 1.00 58.47 121 ILE A CA 1
ATOM 937 C C . ILE A 1 121 ? 7.548 4.060 0.707 1.00 58.47 121 ILE A C 1
ATOM 939 O O . ILE A 1 121 ? 7.838 3.254 1.579 1.00 58.47 121 ILE A O 1
ATOM 943 N N . ARG A 1 122 ? 6.279 4.318 0.387 1.00 63.78 122 ARG A N 1
ATOM 944 C CA . ARG A 1 122 ? 5.124 3.694 1.058 1.00 63.78 122 ARG A CA 1
ATOM 945 C C . ARG A 1 122 ? 4.725 2.361 0.432 1.00 63.78 122 ARG A C 1
ATOM 947 O O . ARG A 1 122 ? 4.201 1.489 1.12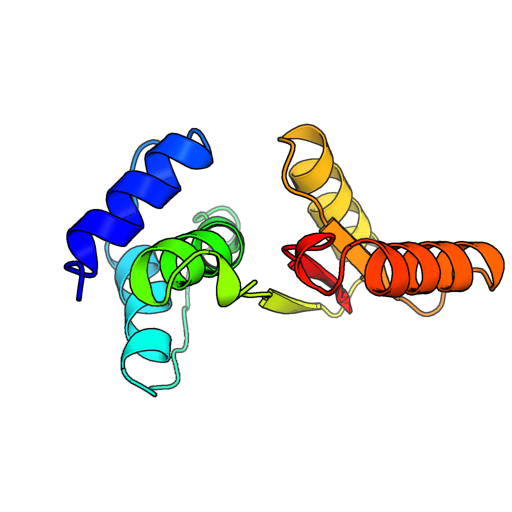2 1.00 63.78 122 ARG A O 1
ATOM 954 N N . THR A 1 123 ? 5.001 2.197 -0.859 1.00 65.69 123 THR A N 1
ATOM 955 C CA . THR A 1 123 ? 4.671 0.986 -1.614 1.00 65.69 123 THR A CA 1
ATOM 956 C C . THR A 1 123 ? 5.817 0.624 -2.542 1.00 65.69 123 THR A C 1
ATOM 958 O O . THR A 1 123 ? 6.284 1.464 -3.316 1.00 65.69 123 THR A O 1
ATOM 961 N N . PHE A 1 124 ? 6.257 -0.626 -2.459 1.00 70.31 124 PHE A N 1
ATOM 962 C CA . PHE A 1 124 ? 7.298 -1.171 -3.316 1.00 70.31 124 PHE A CA 1
ATOM 963 C C . PHE A 1 124 ? 6.732 -2.303 -4.163 1.00 70.31 124 PHE A C 1
ATOM 965 O O . PHE A 1 124 ? 6.190 -3.253 -3.605 1.00 70.31 124 PHE A O 1
ATOM 972 N N . CYS A 1 125 ? 6.860 -2.209 -5.483 1.00 71.62 125 CYS A N 1
ATOM 973 C CA . CYS A 1 125 ? 6.460 -3.269 -6.403 1.00 71.62 125 CYS A CA 1
ATOM 974 C C . CYS A 1 125 ? 7.675 -4.099 -6.846 1.00 71.62 125 CYS A C 1
ATOM 976 O O . CYS A 1 125 ? 8.683 -3.518 -7.251 1.00 71.62 125 CYS A O 1
ATOM 978 N N . HIS A 1 126 ? 7.569 -5.427 -6.791 1.00 66.69 126 HIS A N 1
ATOM 979 C CA . HIS A 1 126 ? 8.546 -6.368 -7.351 1.00 66.69 126 HIS A CA 1
ATOM 980 C C . HIS A 1 126 ? 7.866 -7.386 -8.262 1.00 66.69 126 HIS A C 1
ATOM 982 O O . HIS A 1 126 ? 6.764 -7.843 -7.878 1.00 66.69 126 HIS A O 1
#

pLDDT: mean 83.34, std 8.7, range [50.38, 92.56]

Sequence (126 aa):
MGSIAKAMKDALEATCYSELRDDQRKTIEAPLSGKDVFMSAPTRAGKSLTFELAPYTFDHLFGEACNAIVFVIVPLISLMKDQVSNLNYRGIRASYVGDDCSEEQLEDILNRINRFGWSGIRTFCH

Radius of gyration: 14.81 Å; chains: 1; bounding box: 38×26×39 Å

InterPro domains:
  IPR011545 DEAD/DEAH-box helicase domain [PF00270] (22-109)
  IPR027417 P-loop containing nucleoside triphosphate hydrolase [G3DSA:3.40.50.300] (2-120)
  IPR027417 P-loop containing nucleoside triphosphate hydrolase [SSF52540] (6-106)

Secondary structure (DSSP, 8-state):
---HHHHHHHHHHHHT-----HHHHHHHHHHHTT--------TTSSSHHHHHHHHHHHHHHH-GGG---EEE--S-HHHHHHHHHHHHHTT--EEE--TT--HHHHHHHHHHHHHHGGGG-SEEE-

Foldseek 3Di:
DDDLVVQLVVLCVVQVHDDDDPLLSVCLVQVVVVHDDDRDDDPVPPPVVSLQSNQSSCCSVVHVVVLAADEAEDDDPVVQCVSCVVCVVSVQAAEEDDPPDDPVSVVVVVVQCVPVNSNNHRYYYD